Protein AF-B2L4E3-F1 (afdb_monomer)

Structure (mmCIF, N/CA/C/O backbone):
data_AF-B2L4E3-F1
#
_entry.id   AF-B2L4E3-F1
#
loop_
_atom_site.group_PDB
_atom_site.id
_atom_site.type_symbol
_atom_site.label_atom_id
_atom_site.label_alt_id
_atom_site.label_comp_id
_atom_site.label_asym_id
_atom_site.label_entity_id
_atom_site.label_seq_id
_atom_site.pdbx_PDB_ins_code
_atom_site.Cartn_x
_atom_site.Cartn_y
_atom_site.Cartn_z
_atom_site.occupancy
_atom_site.B_iso_or_equiv
_atom_site.auth_seq_id
_atom_site.auth_comp_id
_atom_site.auth_asym_id
_atom_site.auth_atom_id
_atom_site.pdbx_PDB_model_num
ATOM 1 N N . GLU A 1 1 ? -6.231 9.209 8.798 1.00 84.81 1 GLU A N 1
ATOM 2 C CA . GLU A 1 1 ? -6.562 8.596 10.106 1.00 84.81 1 GLU A CA 1
ATOM 3 C C . GLU A 1 1 ? -7.986 8.846 10.589 1.00 84.81 1 GLU A C 1
ATOM 5 O O . GLU A 1 1 ? -8.661 7.864 10.844 1.00 84.81 1 GLU A O 1
ATOM 10 N N . TYR A 1 2 ? -8.492 10.087 10.665 1.00 93.56 2 TYR A N 1
ATOM 11 C CA . TYR A 1 2 ? -9.851 10.359 11.184 1.00 93.56 2 TYR A CA 1
ATOM 12 C C . TYR A 1 2 ? -10.965 9.498 10.550 1.00 93.56 2 TYR A C 1
ATOM 14 O O . TYR A 1 2 ? -11.729 8.853 11.260 1.00 93.56 2 TYR A O 1
ATOM 22 N N . TYR A 1 3 ? -11.010 9.402 9.215 1.00 92.88 3 TYR A N 1
ATOM 23 C CA . TYR A 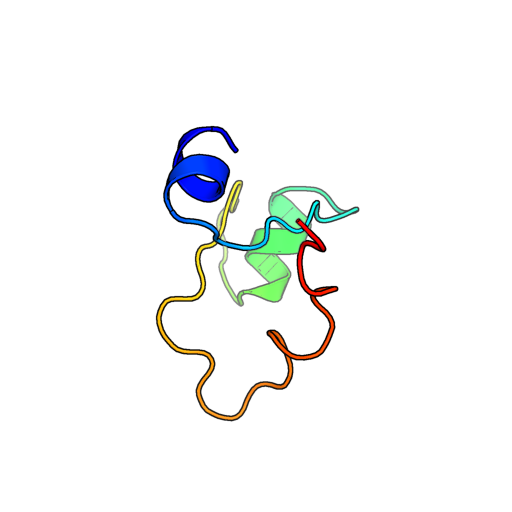1 3 ? -11.990 8.546 8.532 1.00 92.88 3 TYR A CA 1
ATOM 24 C C . TYR A 1 3 ? -11.808 7.052 8.823 1.00 92.88 3 TYR A C 1
ATOM 26 O O . TYR A 1 3 ? -12.796 6.336 8.941 1.00 92.88 3 TYR A O 1
ATOM 34 N N . ALA A 1 4 ? -10.566 6.586 8.984 1.00 90.25 4 ALA A N 1
ATOM 35 C CA . ALA A 1 4 ? -10.290 5.197 9.341 1.00 90.25 4 ALA A CA 1
ATOM 36 C C . ALA A 1 4 ? -10.766 4.894 10.770 1.00 90.25 4 ALA A C 1
ATOM 38 O O . ALA A 1 4 ? -11.385 3.862 10.995 1.00 90.25 4 ALA A O 1
ATOM 39 N N . MET A 1 5 ? -10.586 5.832 11.708 1.00 91.31 5 MET A N 1
ATOM 40 C CA . MET A 1 5 ? -11.110 5.724 13.074 1.00 91.31 5 MET A CA 1
ATOM 41 C C . MET A 1 5 ? -12.641 5.626 13.090 1.00 91.31 5 MET A C 1
ATOM 43 O O . MET A 1 5 ? -13.185 4.728 13.728 1.00 91.31 5 MET A O 1
ATOM 47 N N . LEU A 1 6 ? -13.341 6.502 12.357 1.00 93.31 6 LEU A N 1
ATOM 48 C CA . LEU A 1 6 ? -14.805 6.443 12.249 1.00 93.31 6 LEU A CA 1
ATOM 49 C C . LEU A 1 6 ? -15.287 5.125 11.626 1.00 93.31 6 LEU A C 1
ATOM 51 O O . LEU A 1 6 ? -16.284 4.559 12.071 1.00 93.31 6 LEU A O 1
ATOM 55 N N . ALA A 1 7 ? -14.560 4.622 10.627 1.00 91.56 7 ALA A N 1
ATOM 56 C CA . ALA A 1 7 ? -14.840 3.352 9.964 1.00 91.56 7 ALA A CA 1
ATOM 57 C C . ALA A 1 7 ? -14.336 2.121 10.742 1.00 91.56 7 ALA A C 1
ATOM 59 O O . ALA A 1 7 ? -14.457 1.005 10.240 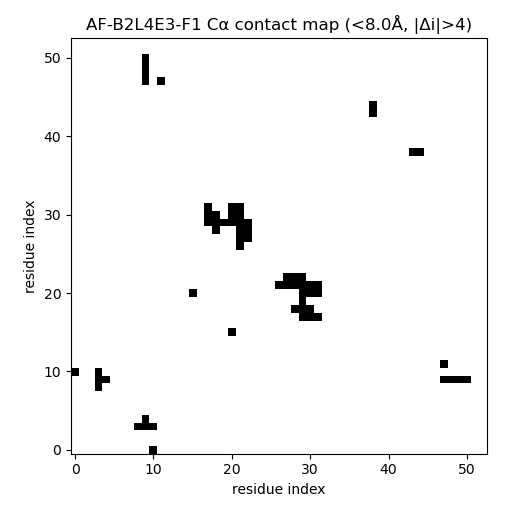1.00 91.56 7 ALA A O 1
ATOM 60 N N . LYS A 1 8 ? -13.748 2.302 11.936 1.00 88.25 8 LYS A N 1
ATOM 61 C CA . LYS A 1 8 ? -13.108 1.238 12.732 1.00 88.25 8 LYS A CA 1
ATOM 62 C C . LYS A 1 8 ? -12.099 0.403 11.927 1.00 88.25 8 LYS A C 1
ATOM 64 O O . LYS A 1 8 ? -11.973 -0.801 12.116 1.00 88.25 8 LYS A O 1
ATOM 69 N N . THR A 1 9 ? -11.403 1.043 10.995 1.00 88.94 9 THR A N 1
ATOM 70 C CA . THR A 1 9 ? -10.384 0.423 10.148 1.00 88.94 9 THR A CA 1
ATOM 71 C C . THR A 1 9 ? -9.012 0.599 10.787 1.00 88.94 9 THR A C 1
ATOM 73 O O . THR A 1 9 ? -8.654 1.711 11.181 1.00 88.94 9 THR A O 1
ATOM 76 N N . GLY A 1 10 ? -8.232 -0.482 10.858 1.00 88.19 10 GLY A N 1
ATOM 77 C CA . GLY A 1 10 ? -6.860 -0.434 11.356 1.00 88.19 10 GLY A CA 1
ATOM 78 C C . GLY A 1 10 ? -5.973 0.464 10.491 1.00 88.19 10 GLY A C 1
ATOM 79 O O . GLY A 1 10 ? -6.041 0.433 9.260 1.00 88.19 10 GLY A O 1
ATOM 80 N N . VAL A 1 11 ? -5.129 1.269 11.134 1.00 90.69 11 VAL A N 1
ATOM 81 C CA . VAL A 1 11 ? -4.130 2.106 10.458 1.00 90.69 11 VAL A CA 1
ATOM 82 C C . VAL A 1 11 ? -2.745 1.601 10.826 1.00 90.69 11 VAL A C 1
ATOM 84 O O . VAL A 1 11 ? -2.388 1.539 11.998 1.00 90.69 11 VAL A O 1
ATOM 87 N N . HIS A 1 12 ? -1.953 1.261 9.813 1.00 90.06 12 HIS A N 1
ATOM 88 C CA . HIS A 1 12 ? -0.555 0.891 9.985 1.00 90.06 12 HIS A CA 1
ATOM 89 C C . HIS A 1 12 ? 0.346 2.003 9.449 1.00 90.06 12 HIS A C 1
ATOM 91 O O . HIS A 1 12 ? 0.278 2.358 8.270 1.00 90.06 12 HIS A O 1
ATOM 97 N N . HIS A 1 13 ? 1.211 2.535 10.310 1.00 92.19 13 HIS A N 1
ATOM 98 C CA . HIS A 1 13 ? 2.245 3.474 9.899 1.00 92.19 13 HIS A CA 1
ATOM 99 C C . HIS A 1 13 ? 3.431 2.716 9.319 1.00 92.19 13 HIS A C 1
ATOM 101 O O . HIS A 1 13 ? 4.190 2.070 10.040 1.00 92.19 13 HIS A O 1
ATOM 107 N N . TYR 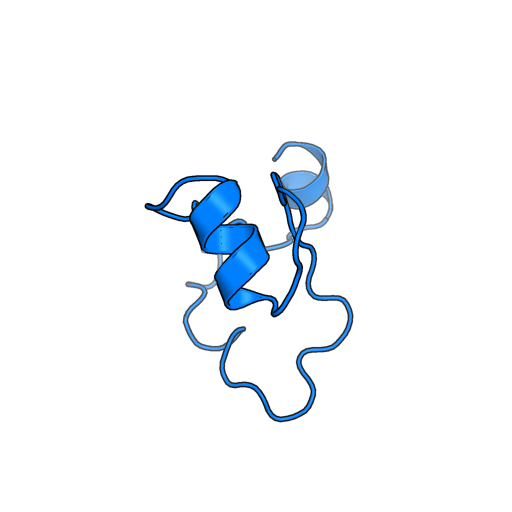A 1 14 ? 3.592 2.819 8.004 1.00 92.38 14 TYR A N 1
ATOM 108 C CA . TYR A 1 14 ? 4.748 2.267 7.319 1.00 92.38 14 TYR A CA 1
ATOM 109 C C . TYR A 1 14 ? 6.022 3.019 7.731 1.00 92.38 14 TYR A C 1
ATOM 111 O O . TYR A 1 14 ? 6.061 4.246 7.690 1.00 92.38 14 TYR A O 1
ATOM 119 N N . SER A 1 15 ? 7.063 2.280 8.125 1.00 93.75 15 SER A N 1
ATOM 120 C CA . SER A 1 15 ? 8.332 2.858 8.598 1.00 93.75 15 SER A CA 1
ATOM 121 C C . SER A 1 15 ? 9.228 3.394 7.472 1.00 93.75 15 SER A C 1
ATOM 123 O O . SER A 1 15 ? 10.189 4.107 7.761 1.00 93.75 15 SER A O 1
ATOM 125 N N . GLY A 1 16 ? 8.965 3.020 6.217 1.00 95.56 16 GLY A N 1
ATOM 126 C CA . GLY A 1 16 ? 9.729 3.469 5.053 1.00 95.56 16 GLY A CA 1
ATOM 127 C C . GLY A 1 16 ? 9.153 4.725 4.396 1.00 95.56 16 GLY A C 1
ATOM 128 O O . GLY A 1 16 ? 8.136 5.279 4.822 1.00 95.56 16 GLY A O 1
ATOM 129 N N . ASN A 1 17 ? 9.793 5.178 3.320 1.00 97.81 17 ASN A N 1
ATOM 130 C CA . ASN A 1 17 ? 9.333 6.339 2.547 1.00 97.81 17 ASN A CA 1
ATOM 131 C C . ASN A 1 17 ? 8.359 5.952 1.407 1.00 97.81 17 ASN A C 1
ATOM 133 O O . ASN A 1 17 ? 8.121 4.782 1.110 1.00 97.81 17 ASN A O 1
ATOM 137 N N . ASN A 1 18 ? 7.792 6.953 0.723 1.00 97.69 18 ASN A N 1
ATOM 138 C CA . ASN A 1 18 ? 6.800 6.735 -0.339 1.00 97.69 18 ASN A CA 1
ATOM 139 C C . ASN A 1 18 ? 7.368 6.160 -1.655 1.00 97.69 18 ASN A C 1
ATOM 141 O O . ASN A 1 18 ? 6.596 5.701 -2.502 1.00 97.69 18 ASN A O 1
ATOM 145 N N . ILE A 1 19 ? 8.691 6.180 -1.851 1.00 98.00 19 ILE A N 1
ATOM 146 C CA . ILE A 1 19 ? 9.357 5.524 -2.987 1.00 98.00 19 ILE A CA 1
ATOM 147 C C . ILE A 1 19 ? 9.459 4.021 -2.706 1.00 98.00 19 ILE A C 1
ATOM 149 O O . ILE A 1 19 ? 9.107 3.208 -3.563 1.00 98.00 19 ILE A O 1
ATOM 153 N N . GLU A 1 20 ? 9.881 3.657 -1.494 1.00 98.06 20 GLU A N 1
ATOM 154 C CA . GLU A 1 20 ? 9.966 2.268 -1.026 1.00 98.06 20 GLU A CA 1
ATOM 155 C C . GLU A 1 20 ? 8.591 1.605 -1.020 1.00 98.06 20 GLU A C 1
ATOM 157 O O . GLU A 1 20 ? 8.444 0.508 -1.555 1.00 98.06 20 GLU A O 1
ATOM 162 N N . LEU A 1 21 ? 7.563 2.306 -0.525 1.00 97.38 21 LEU A N 1
ATOM 163 C CA . LEU A 1 21 ? 6.190 1.800 -0.542 1.00 97.38 21 LEU A CA 1
ATOM 164 C C . LEU A 1 21 ? 5.680 1.564 -1.973 1.00 97.38 21 LEU A C 1
ATOM 166 O O . LEU A 1 21 ? 5.089 0.524 -2.257 1.00 97.38 21 LEU A O 1
ATOM 170 N N . GLY A 1 22 ? 5.947 2.492 -2.900 1.00 98.00 22 GLY A N 1
ATOM 171 C CA . GLY A 1 22 ? 5.596 2.315 -4.313 1.00 98.00 22 GLY A CA 1
ATOM 172 C C . GLY A 1 22 ? 6.287 1.100 -4.934 1.00 98.00 22 GLY A C 1
ATOM 173 O O . GLY A 1 22 ? 5.634 0.281 -5.584 1.00 98.00 22 GLY A O 1
ATOM 174 N N . THR A 1 23 ? 7.581 0.941 -4.655 1.00 97.50 23 THR A N 1
ATOM 175 C CA . THR A 1 23 ? 8.388 -0.194 -5.125 1.00 97.50 23 THR A CA 1
ATOM 176 C C . THR A 1 23 ? 7.877 -1.520 -4.557 1.00 97.50 23 THR A C 1
ATOM 178 O O . THR A 1 23 ? 7.736 -2.484 -5.307 1.00 97.50 23 THR A O 1
ATOM 181 N N . ALA A 1 24 ? 7.523 -1.563 -3.268 1.00 94.94 24 ALA A N 1
ATOM 182 C CA . ALA A 1 24 ? 6.946 -2.739 -2.615 1.00 94.94 24 ALA A CA 1
ATOM 183 C C . ALA A 1 24 ? 5.604 -3.157 -3.243 1.00 94.94 24 ALA A C 1
ATOM 185 O O . ALA A 1 24 ? 5.313 -4.344 -3.354 1.00 94.94 24 ALA A O 1
ATOM 186 N N . CYS A 1 25 ? 4.812 -2.194 -3.724 1.00 95.38 25 CYS A N 1
ATOM 187 C CA . CYS A 1 25 ? 3.584 -2.451 -4.480 1.00 95.38 25 CYS A CA 1
ATOM 188 C C . CYS A 1 25 ? 3.814 -2.721 -5.986 1.00 95.38 25 CYS A C 1
ATOM 190 O O . CYS A 1 25 ? 2.845 -2.771 -6.749 1.00 95.38 25 CYS A O 1
ATOM 192 N N . GLY A 1 26 ? 5.067 -2.837 -6.447 1.00 97.50 26 GLY A N 1
ATOM 193 C CA . GLY A 1 26 ? 5.410 -3.055 -7.857 1.00 97.50 26 GLY A CA 1
ATOM 194 C C . GLY A 1 26 ? 5.106 -1.861 -8.771 1.00 97.50 26 GLY A C 1
ATOM 195 O O . GLY A 1 26 ? 4.819 -2.044 -9.956 1.00 97.50 26 GLY A O 1
ATOM 196 N N . LYS A 1 27 ? 5.103 -0.633 -8.238 1.00 97.94 27 LYS A N 1
ATOM 197 C CA . LYS A 1 27 ? 4.827 0.603 -8.987 1.00 97.94 27 LYS A CA 1
ATOM 198 C C . LYS A 1 27 ? 6.108 1.402 -9.233 1.00 97.94 27 LYS A C 1
ATOM 200 O O . LYS A 1 27 ? 6.948 1.535 -8.353 1.00 97.94 27 LYS A O 1
ATOM 205 N N . TYR A 1 28 ? 6.204 2.021 -10.411 1.00 97.19 28 TYR A N 1
ATOM 206 C CA . TYR A 1 28 ? 7.307 2.923 -10.792 1.00 97.19 28 TYR A CA 1
ATOM 207 C C . TYR A 1 28 ? 7.060 4.394 -10.412 1.00 97.19 28 TYR A C 1
AT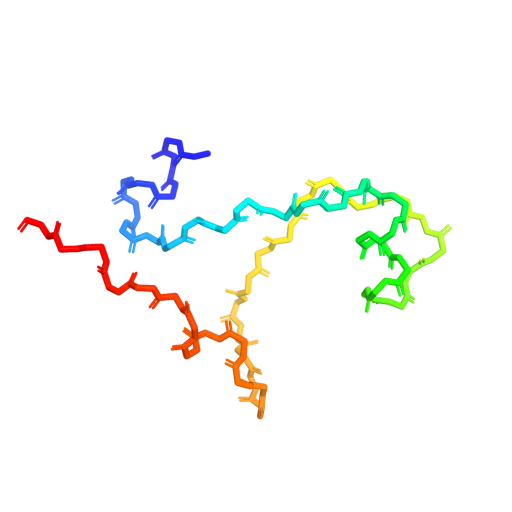OM 209 O O . TYR A 1 28 ? 7.730 5.299 -10.905 1.00 97.19 28 TYR A O 1
ATOM 217 N N . TYR A 1 29 ? 6.076 4.648 -9.551 1.00 97.88 29 TYR A N 1
ATOM 218 C CA . TYR A 1 29 ? 5.732 5.969 -9.037 1.00 97.88 29 TYR A CA 1
ATOM 219 C C . TYR A 1 29 ? 5.564 5.917 -7.517 1.00 97.88 29 TYR A C 1
ATOM 221 O O . TYR A 1 29 ? 5.372 4.853 -6.929 1.00 97.88 29 TYR A O 1
ATOM 229 N N . ARG A 1 30 ? 5.638 7.087 -6.877 1.00 98.25 30 ARG A N 1
ATOM 230 C CA . ARG A 1 30 ? 5.549 7.226 -5.418 1.00 98.25 30 ARG A CA 1
ATOM 231 C C . ARG A 1 30 ? 4.136 6.920 -4.920 1.00 98.25 30 ARG A C 1
ATOM 233 O O . ARG A 1 30 ? 3.168 7.418 -5.492 1.00 98.25 30 ARG A O 1
ATOM 240 N N . VAL A 1 31 ? 4.029 6.172 -3.824 1.00 98.00 31 VAL A N 1
ATOM 241 C CA . VAL A 1 31 ? 2.759 5.852 -3.153 1.00 98.00 31 VAL A CA 1
ATOM 242 C C . VAL A 1 31 ? 2.816 6.373 -1.725 1.00 98.00 31 VAL A C 1
ATOM 244 O O . VAL A 1 31 ? 3.637 5.927 -0.934 1.00 98.00 31 VAL A O 1
ATOM 247 N N . CYS A 1 32 ? 1.957 7.337 -1.391 1.00 96.56 32 CYS A N 1
ATOM 248 C CA . CYS A 1 32 ? 1.923 7.936 -0.051 1.00 96.56 32 CYS A CA 1
ATOM 249 C C . CYS A 1 32 ? 0.993 7.190 0.916 1.00 96.56 32 CYS A C 1
ATOM 251 O O . C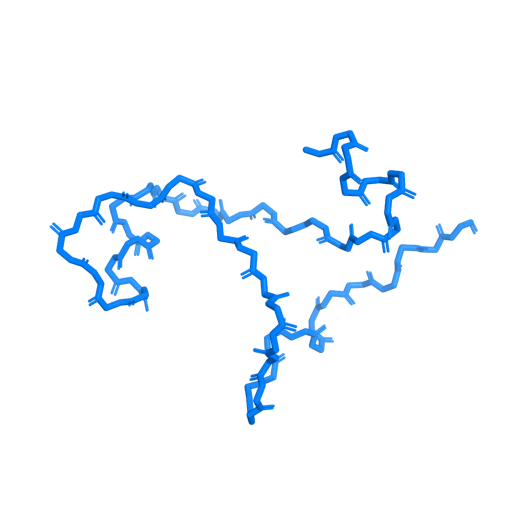YS A 1 32 ? 1.153 7.292 2.129 1.00 96.56 32 CYS A O 1
ATOM 253 N N . THR A 1 33 ? -0.017 6.487 0.401 1.00 95.19 33 THR A N 1
ATOM 254 C CA . THR A 1 33 ? -1.013 5.759 1.198 1.00 95.19 33 THR A CA 1
ATOM 255 C C . THR A 1 33 ? -1.606 4.633 0.350 1.00 95.19 33 THR A C 1
ATOM 257 O O . THR A 1 33 ? -1.791 4.807 -0.854 1.00 95.19 33 THR A O 1
ATOM 260 N N . LEU A 1 34 ? -1.912 3.496 0.976 1.00 94.06 34 LEU A N 1
ATOM 261 C CA . LEU A 1 34 ? -2.581 2.339 0.377 1.00 94.06 34 LEU A CA 1
ATOM 262 C C . LEU A 1 34 ? -3.785 1.968 1.254 1.00 94.06 34 LEU A C 1
ATOM 264 O O . LEU A 1 34 ? -3.705 2.068 2.477 1.00 94.06 34 LEU A O 1
ATOM 268 N N . ALA A 1 35 ? -4.875 1.521 0.636 1.00 93.94 35 ALA A N 1
ATOM 269 C CA . ALA A 1 35 ? -5.989 0.880 1.325 1.00 93.94 35 ALA A CA 1
ATOM 270 C C . ALA A 1 35 ? -6.118 -0.567 0.839 1.00 93.94 35 ALA A C 1
ATOM 272 O O . ALA A 1 35 ? -6.010 -0.830 -0.360 1.00 93.94 35 ALA A O 1
ATOM 273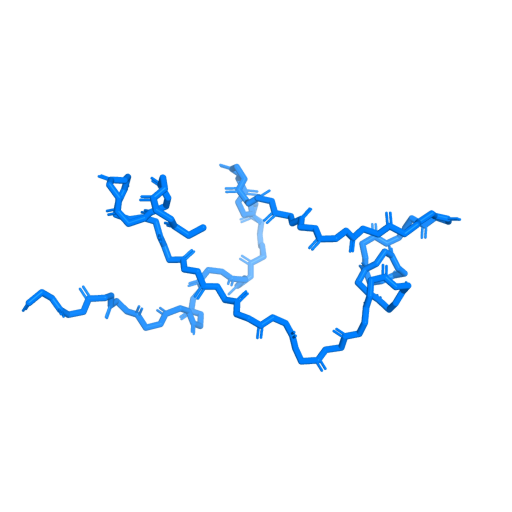 N N . ILE A 1 36 ? -6.359 -1.492 1.766 1.00 92.94 36 ILE A N 1
ATOM 274 C CA . ILE A 1 36 ? -6.651 -2.890 1.446 1.00 92.94 36 ILE A CA 1
ATOM 275 C C . ILE A 1 36 ? -8.166 -3.024 1.323 1.00 92.94 36 ILE A C 1
ATOM 277 O O . ILE A 1 36 ? -8.880 -2.854 2.306 1.00 92.94 36 ILE A O 1
ATOM 281 N N . ILE A 1 37 ? -8.650 -3.274 0.106 1.00 93.69 37 ILE A N 1
ATOM 282 C CA . ILE A 1 37 ? -10.077 -3.520 -0.159 1.00 93.69 37 ILE A CA 1
ATOM 283 C C . ILE A 1 37 ? -10.390 -5.012 -0.028 1.00 93.69 37 ILE A C 1
ATOM 28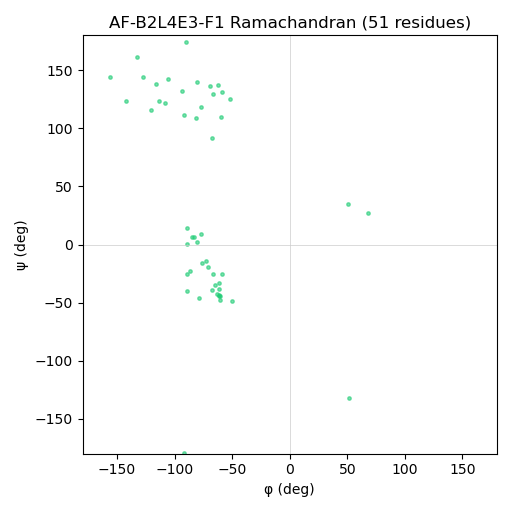5 O O . ILE A 1 37 ? -11.412 -5.382 0.539 1.00 93.69 37 ILE A O 1
ATOM 289 N N . ASP A 1 38 ? -9.478 -5.851 -0.517 1.00 93.06 38 ASP A N 1
ATOM 290 C CA . ASP A 1 38 ? -9.522 -7.306 -0.426 1.00 93.06 38 ASP A CA 1
ATOM 291 C C . ASP A 1 38 ? -8.086 -7.816 -0.190 1.00 93.06 38 ASP A C 1
ATOM 293 O O . ASP A 1 38 ? -7.191 -7.451 -0.963 1.00 93.06 38 ASP A O 1
ATOM 297 N N . PRO A 1 39 ? -7.820 -8.586 0.883 1.00 91.62 39 PRO A N 1
ATOM 298 C CA . PRO A 1 39 ? -6.500 -9.168 1.125 1.00 91.62 39 PRO A CA 1
ATOM 299 C C . PRO A 1 39 ? -6.135 -10.304 0.157 1.00 91.62 39 PRO A C 1
ATOM 301 O O . PRO A 1 39 ? -4.947 -10.624 0.042 1.00 91.62 39 PRO A O 1
ATOM 304 N N . GLY A 1 40 ? -7.111 -10.930 -0.512 1.00 95.38 40 GLY A N 1
ATOM 305 C CA . GLY A 1 40 ? -6.895 -12.186 -1.231 1.00 95.38 40 GLY A CA 1
ATOM 306 C C . GLY A 1 40 ? -6.223 -13.233 -0.333 1.00 95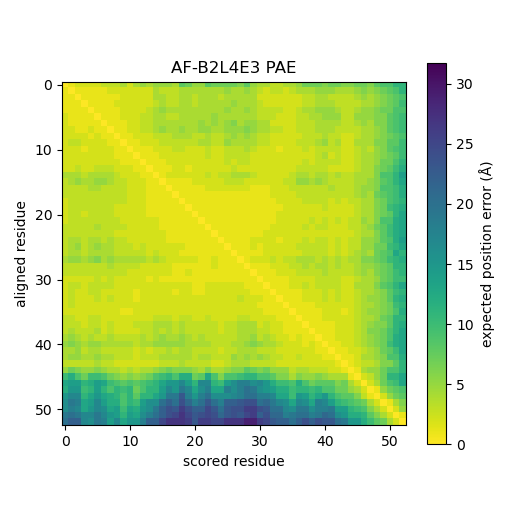.38 40 GLY A C 1
ATOM 307 O O . GLY A 1 40 ? -6.599 -13.401 0.825 1.00 95.38 40 GLY A O 1
ATOM 308 N N . ASP A 1 41 ? -5.174 -13.879 -0.844 1.00 94.44 41 ASP A N 1
ATOM 309 C CA . ASP A 1 41 ? -4.395 -14.885 -0.105 1.00 94.44 41 ASP A CA 1
ATOM 310 C C . ASP A 1 41 ? -3.281 -14.286 0.782 1.00 94.44 41 ASP A C 1
ATOM 312 O O . ASP A 1 41 ? -2.459 -15.019 1.333 1.00 94.44 41 ASP A O 1
ATOM 316 N N . SER A 1 42 ? -3.196 -12.955 0.908 1.00 92.62 42 SER A N 1
ATOM 317 C CA . SER A 1 42 ? -2.143 -12.312 1.703 1.00 92.62 42 SER A CA 1
ATOM 318 C C . SER A 1 42 ? -2.456 -12.321 3.199 1.00 92.62 42 SER A C 1
ATOM 320 O O . SER A 1 42 ? -3.542 -11.943 3.632 1.00 92.62 42 SER A O 1
ATOM 322 N N . ASP A 1 43 ? -1.437 -12.571 4.019 1.00 91.31 43 ASP A N 1
ATOM 323 C CA . ASP A 1 43 ? -1.517 -12.476 5.485 1.00 91.31 43 ASP A CA 1
ATOM 324 C C . ASP A 1 43 ? -1.479 -11.025 6.022 1.00 91.31 43 ASP A C 1
ATOM 326 O O . ASP A 1 43 ? -1.392 -10.805 7.229 1.00 91.31 43 ASP A O 1
ATOM 330 N N . ILE A 1 44 ? -1.558 -10.013 5.149 1.00 90.62 44 ILE A N 1
ATOM 331 C CA . ILE A 1 44 ? -1.314 -8.591 5.463 1.00 90.62 44 ILE A CA 1
ATOM 332 C C . ILE A 1 44 ? -2.230 -8.014 6.558 1.00 90.62 44 ILE A C 1
ATOM 334 O O . ILE A 1 44 ? -1.849 -7.070 7.246 1.00 90.62 44 ILE A O 1
ATOM 338 N N . ILE A 1 45 ? -3.425 -8.584 6.746 1.00 87.75 45 ILE A N 1
ATOM 339 C CA . ILE A 1 45 ? -4.387 -8.142 7.771 1.00 87.75 45 ILE A CA 1
ATOM 340 C C . ILE A 1 45 ? -4.134 -8.826 9.126 1.00 87.75 45 ILE A C 1
ATOM 342 O O . ILE A 1 45 ? -4.489 -8.276 10.165 1.00 87.75 45 ILE A O 1
ATOM 346 N N . ARG A 1 46 ? -3.474 -9.993 9.162 1.00 80.88 46 ARG A N 1
ATOM 347 C CA . ARG A 1 46 ? -3.308 -10.786 10.397 1.00 80.88 46 ARG A CA 1
ATOM 348 C C . ARG A 1 46 ? -2.436 -10.112 11.454 1.00 80.88 46 ARG A C 1
ATOM 350 O O . ARG A 1 46 ? -2.579 -10.413 12.633 1.00 80.88 46 ARG A O 1
ATOM 357 N N . SER A 1 47 ? -1.532 -9.225 11.048 1.00 68.81 47 SER A N 1
ATOM 358 C CA . SER A 1 47 ? -0.624 -8.517 11.956 1.00 68.81 47 SER A CA 1
ATOM 359 C C . SER A 1 47 ? -1.189 -7.206 12.505 1.00 68.81 47 SER A C 1
ATOM 361 O O . SER A 1 47 ? -0.479 -6.512 13.233 1.00 68.81 47 SER A O 1
ATOM 363 N N . MET A 1 48 ? -2.419 -6.819 12.149 1.00 67.81 48 MET A N 1
ATOM 364 C CA . MET A 1 48 ? -3.052 -5.658 12.770 1.00 67.81 48 MET A CA 1
ATOM 365 C C . MET A 1 48 ? -3.559 -6.053 14.162 1.00 67.81 48 MET A C 1
ATOM 367 O O . MET A 1 48 ? -4.408 -6.939 14.250 1.00 67.81 48 MET A O 1
ATOM 371 N N . PRO A 1 49 ? -3.070 -5.430 15.254 1.00 59.91 49 PRO A N 1
ATOM 372 C CA . PRO A 1 49 ? -3.712 -5.606 16.547 1.00 59.91 49 PRO A CA 1
ATOM 373 C C . PRO A 1 49 ? -5.165 -5.142 16.420 1.00 59.91 49 PRO A C 1
ATOM 375 O O . PRO A 1 49 ? -5.420 -4.059 15.885 1.00 59.91 49 PRO A O 1
ATOM 378 N N . GLU A 1 50 ? -6.116 -5.959 16.885 1.00 56.97 50 GLU A N 1
ATOM 379 C CA . GLU A 1 50 ? -7.485 -5.487 17.081 1.00 56.97 50 GLU A CA 1
ATOM 380 C C . GLU A 1 50 ? -7.398 -4.215 17.919 1.00 56.97 50 GLU A C 1
ATOM 382 O O . GLU A 1 50 ? -6.757 -4.185 18.972 1.00 56.97 50 GLU A O 1
ATOM 387 N N . GLN A 1 51 ? -7.984 -3.135 17.411 1.00 52.78 51 GLN A N 1
ATOM 388 C CA . GLN A 1 51 ? -8.054 -1.886 18.141 1.00 52.78 51 GLN A CA 1
ATOM 389 C C . GLN A 1 51 ? -8.984 -2.144 19.329 1.00 52.78 51 GLN A C 1
ATOM 391 O O . GLN A 1 51 ? -10.205 -2.101 19.189 1.00 52.78 51 GLN A O 1
ATOM 396 N N . GLN A 1 52 ? -8.392 -2.537 20.460 1.00 40.50 52 GLN A N 1
ATOM 397 C CA . GLN A 1 52 ? -9.096 -2.807 21.703 1.00 40.50 52 GLN A CA 1
ATOM 398 C C . GLN A 1 52 ? -9.798 -1.507 22.097 1.00 40.50 52 GLN A C 1
ATOM 400 O O . GLN A 1 52 ? -9.143 -0.495 22.354 1.00 40.50 52 GLN A O 1
ATOM 405 N N . ALA A 1 53 ? -11.126 -1.528 21.994 1.00 43.31 53 ALA A N 1
ATOM 406 C CA . ALA A 1 53 ? -11.998 -0.458 22.454 1.00 43.31 53 ALA A CA 1
ATOM 407 C C . ALA A 1 53 ? -11.967 -0.367 23.983 1.00 43.31 53 ALA A C 1
ATOM 409 O O . ALA A 1 53 ? -11.873 -1.437 24.630 1.00 43.31 53 ALA A O 1
#

InterPro domains:
  IPR004038 Ribosomal protei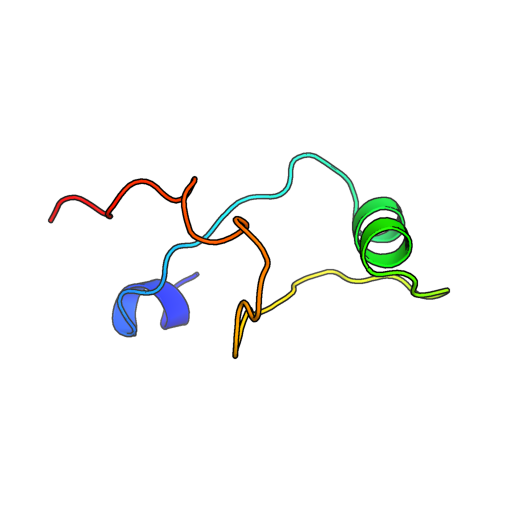n eL8/eL30/eS12/Gadd45 [PF01248] (1-45)
  IPR022991 Large ribosomal subunit protein eL30, conserved site [PS00993] (20-40)
  IPR029064 Ribosomal protein eL30-like superfamily [G3DSA:3.30.1330.30] (1-48)
  IPR029064 Ribosomal protein eL30-like superfamily [SSF55315] (1-46)
  IPR039109 Large ribosomal subunit protein eL30-like [PTHR11449] (1-51)

Secondary structure (DSSP, 8-state):
-HHHHHTT------SS-HHHHHHHTT-SS--S----S--TT-GGGTTSPP---

Organism: Xenopus borealis (NCBI:txid8354)

Radius of gyration: 12.46 Å; Cα contacts (8 Å, |Δi|>4): 32; chains: 1; bounding box: 25×25×33 Å

Solvent-accessible surface area (backbone atoms only — not comparable to full-atom values): 3744 Å² total; per-residue (Å²): 106,72,70,35,58,78,66,72,46,90,82,81,85,72,90,69,55,36,58,57,49,10,48,77,71,74,38,100,54,73,35,90,78,87,81,84,90,71,64,80,94,51,69,81,68,77,79,55,74,78,82,80,125

Sequence (53 aa):
EYYAMLAKTGVHHYSGNNIELGTACGKYYRVCTLAIIDPGDSDIIRSMPEQQA

Nearest PDB structures (foldseek):
  3rst-assembly1_H  TM=2.166E-01  e=3.847E+00  Bacillus subtilis

pLDDT: mean 88.55, std 13.8, range [40.5, 98.25]

Foldseek 3Di:
DVVCVVVQHFDDDDPDAQCVVCVVVVHPDGDPDDDPPDCPPHCVPVPGDRPDD

Mean predicted aligned error: 4.78 Å